Protein AF-E1R1H7-F1 (afdb_monomer_lite)

Secondary structure (DSSP, 8-state):
----STTTGGGSS---EEEEEETTEEEEEEGGGGGGG--HHHHHHHHHHHHHHHHSS-SSTT-GGGS-HHHHHHHHHHHHHHHHHT-----

Radius of gyration: 17.81 Å; chains: 1; bounding box: 39×46×44 Å

Structure (mmCIF, N/CA/C/O backbone):
data_AF-E1R1H7-F1
#
_entry.id   AF-E1R1H7-F1
#
loop_
_atom_site.group_PDB
_atom_site.id
_atom_site.type_symbol
_atom_site.label_atom_id
_atom_site.label_alt_id
_atom_site.label_comp_id
_atom_site.label_asym_id
_atom_site.label_entity_id
_atom_site.label_seq_id
_atom_site.pdbx_PDB_ins_code
_atom_site.Cartn_x
_atom_site.Cartn_y
_atom_site.Cartn_z
_atom_site.occupancy
_atom_site.B_iso_or_equiv
_atom_site.auth_seq_id
_atom_site.auth_comp_id
_atom_site.auth_asym_id
_atom_site.auth_atom_id
_atom_site.pdbx_PDB_model_num
ATOM 1 N N . MET A 1 1 ? 2.680 31.589 -25.125 1.00 39.25 1 MET A N 1
ATOM 2 C CA . MET A 1 1 ? 3.258 30.479 -25.916 1.00 39.25 1 MET A CA 1
ATOM 3 C C . MET A 1 1 ? 3.949 29.506 -24.967 1.00 39.25 1 MET A C 1
ATOM 5 O O . MET A 1 1 ? 4.761 29.939 -24.170 1.00 39.25 1 MET A O 1
ATOM 9 N N . ARG A 1 2 ? 3.511 28.239 -25.033 1.00 44.00 2 ARG A N 1
ATOM 10 C CA . ARG A 1 2 ? 4.063 26.962 -24.527 1.00 44.00 2 ARG A CA 1
ATOM 11 C C . ARG A 1 2 ? 5.093 26.987 -23.384 1.00 44.00 2 ARG A C 1
ATOM 13 O O . ARG A 1 2 ? 6.269 27.256 -23.596 1.00 44.00 2 ARG A O 1
ATOM 20 N N . GLY A 1 3 ? 4.640 26.525 -22.215 1.00 47.62 3 GLY A N 1
ATOM 21 C CA . GLY A 1 3 ? 5.486 26.038 -21.130 1.00 47.62 3 GLY A CA 1
ATOM 22 C C . GLY A 1 3 ? 6.265 24.795 -21.560 1.00 47.62 3 GLY A C 1
ATOM 23 O O . GLY A 1 3 ? 5.726 23.694 -21.623 1.00 47.62 3 GLY A O 1
ATOM 24 N N . GLN A 1 4 ? 7.540 24.993 -21.874 1.00 51.34 4 GLN A N 1
ATOM 25 C CA . GLN A 1 4 ? 8.546 23.943 -21.964 1.00 51.34 4 GLN A CA 1
ATOM 26 C C . GLN A 1 4 ? 9.459 24.084 -20.746 1.00 51.34 4 GLN A C 1
ATOM 28 O O . GLN A 1 4 ? 10.413 24.852 -20.796 1.00 51.34 4 GLN A O 1
ATOM 33 N N . SER A 1 5 ? 9.208 23.374 -19.645 1.00 53.06 5 SER A N 1
ATOM 34 C CA . SER A 1 5 ? 10.294 23.189 -18.663 1.00 53.06 5 SER A CA 1
ATOM 35 C C . SER A 1 5 ? 10.208 21.925 -17.813 1.00 53.06 5 SER A C 1
ATOM 37 O O . SER A 1 5 ? 11.244 21.437 -17.378 1.00 53.06 5 SER A O 1
ATOM 39 N N . THR A 1 6 ? 9.045 21.295 -17.651 1.00 52.25 6 THR A N 1
ATOM 40 C CA . THR A 1 6 ? 8.931 20.099 -16.795 1.00 52.25 6 THR A CA 1
ATOM 41 C C . THR A 1 6 ? 9.348 18.792 -17.470 1.00 52.25 6 THR A C 1
ATOM 43 O O . THR A 1 6 ? 9.764 17.857 -16.793 1.00 52.25 6 THR A O 1
ATOM 46 N N . GLN A 1 7 ? 9.296 18.706 -18.802 1.00 48.97 7 GLN A N 1
ATOM 47 C CA . GLN A 1 7 ? 9.559 17.448 -19.517 1.00 48.97 7 GLN A CA 1
ATOM 48 C C . GLN A 1 7 ? 11.057 17.175 -19.753 1.00 48.97 7 GLN A C 1
ATOM 50 O O . GLN A 1 7 ? 11.448 16.034 -19.985 1.00 48.97 7 GLN A O 1
ATOM 55 N N . LYS A 1 8 ? 11.909 18.209 -19.680 1.00 43.81 8 LYS A N 1
ATOM 56 C CA . LYS A 1 8 ? 13.339 18.107 -20.025 1.00 43.81 8 LYS A CA 1
ATOM 57 C C . LYS A 1 8 ? 14.215 17.610 -18.866 1.00 43.81 8 LYS A C 1
ATOM 59 O O . LYS A 1 8 ? 15.249 17.011 -19.121 1.00 43.81 8 LYS A O 1
ATOM 64 N N . VAL A 1 9 ? 13.774 17.787 -17.617 1.00 47.34 9 VAL A N 1
ATOM 65 C CA . VAL A 1 9 ? 14.550 17.428 -16.411 1.00 47.34 9 VAL A CA 1
ATOM 66 C C . VAL A 1 9 ? 14.558 15.914 -16.140 1.00 47.34 9 VAL A C 1
ATOM 68 O O . VAL A 1 9 ? 15.485 15.398 -15.530 1.00 47.34 9 VAL A O 1
ATOM 71 N N . ARG A 1 10 ? 13.572 15.156 -16.642 1.00 49.22 10 ARG A N 1
ATOM 72 C CA . ARG A 1 10 ? 13.466 13.703 -16.390 1.00 49.22 10 ARG A CA 1
ATOM 73 C C . ARG A 1 10 ? 14.450 12.821 -17.175 1.00 49.22 10 ARG A C 1
ATOM 75 O O . ARG A 1 10 ? 14.481 11.625 -16.923 1.00 49.22 10 ARG A O 1
ATOM 82 N N . ARG A 1 11 ? 15.212 13.354 -18.137 1.00 49.62 11 ARG A N 1
ATOM 83 C CA . ARG A 1 11 ? 15.995 12.532 -19.085 1.00 49.62 11 ARG A CA 1
ATOM 84 C C . ARG A 1 11 ? 17.430 12.193 -18.664 1.00 49.62 11 ARG A C 1
ATOM 86 O O . ARG A 1 11 ? 18.057 11.413 -19.369 1.00 49.62 11 ARG A O 1
ATOM 93 N N . GLU A 1 12 ? 17.949 12.729 -17.558 1.00 52.03 12 GLU A N 1
ATOM 94 C CA . GLU A 1 12 ? 19.368 12.541 -17.186 1.00 52.03 12 GLU A CA 1
ATOM 95 C C . GLU A 1 12 ? 19.624 11.474 -16.108 1.00 52.03 12 GLU A C 1
ATOM 97 O O . GLU A 1 12 ? 20.765 11.071 -15.906 1.00 52.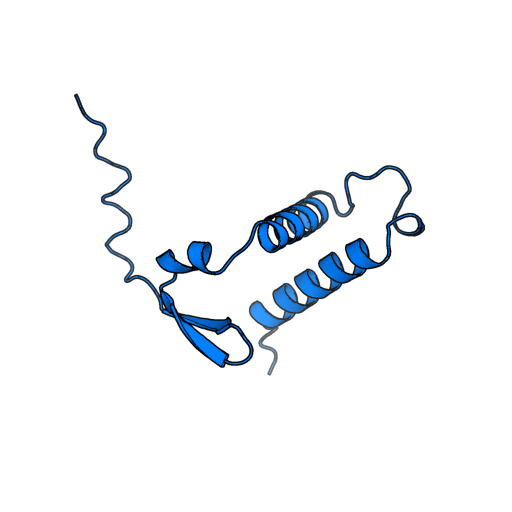03 12 GLU A O 1
ATOM 102 N N . ILE A 1 13 ? 18.579 10.926 -15.482 1.00 60.00 13 ILE A N 1
ATOM 103 C CA . ILE A 1 13 ? 18.674 9.683 -14.707 1.00 60.00 13 ILE A CA 1
ATOM 104 C C . ILE A 1 13 ? 18.004 8.621 -15.572 1.00 60.00 13 ILE A C 1
ATOM 106 O O . ILE A 1 13 ? 16.802 8.708 -15.814 1.00 60.00 13 ILE A O 1
ATOM 110 N N . GLY A 1 14 ? 18.778 7.672 -16.105 1.00 68.81 14 GLY A N 1
ATOM 111 C CA . GLY A 1 14 ? 18.227 6.574 -16.902 1.00 68.81 14 GLY A CA 1
ATOM 112 C C . GLY A 1 14 ? 17.047 5.922 -16.179 1.00 68.81 14 GLY A C 1
ATOM 113 O O . GLY A 1 14 ? 17.080 5.755 -14.958 1.00 68.81 14 GLY A O 1
ATOM 114 N N . ASP A 1 15 ? 15.993 5.596 -16.922 1.00 79.50 15 ASP A N 1
ATOM 115 C CA . ASP A 1 15 ? 14.797 4.977 -16.361 1.00 79.50 15 ASP A CA 1
ATOM 116 C C . ASP A 1 15 ? 15.172 3.618 -15.755 1.00 79.50 15 ASP A C 1
ATOM 118 O O . ASP A 1 15 ? 15.545 2.676 -16.459 1.00 79.50 15 ASP A O 1
ATOM 122 N N . GLY A 1 16 ? 15.216 3.558 -14.423 1.00 83.38 16 GLY A N 1
ATOM 123 C CA . GLY A 1 16 ? 15.698 2.384 -13.704 1.00 83.38 16 GLY A CA 1
ATOM 124 C C . GLY A 1 16 ? 14.783 1.183 -13.930 1.00 83.38 16 GLY A C 1
ATOM 125 O O . GLY A 1 16 ? 13.585 1.341 -14.130 1.00 83.38 16 GLY A O 1
ATOM 126 N N . LYS A 1 17 ? 15.337 -0.027 -13.859 1.00 88.31 17 LYS A N 1
ATOM 127 C CA . LYS A 1 17 ? 14.557 -1.268 -13.956 1.00 88.31 17 LYS A CA 1
ATOM 128 C C . LYS A 1 17 ? 14.117 -1.748 -12.573 1.00 88.31 17 LYS A C 1
ATOM 130 O O . LYS A 1 17 ? 14.857 -1.578 -11.602 1.00 88.31 17 LYS A O 1
ATOM 135 N N . LEU A 1 18 ? 12.935 -2.352 -12.494 1.00 84.25 18 LEU A N 1
ATOM 136 C CA . LEU A 1 18 ? 12.364 -2.958 -11.291 1.00 84.25 18 LEU A CA 1
ATOM 137 C C . LEU A 1 18 ? 11.877 -4.375 -11.601 1.00 84.25 18 LEU A C 1
ATOM 139 O O . LEU A 1 18 ? 11.286 -4.605 -12.651 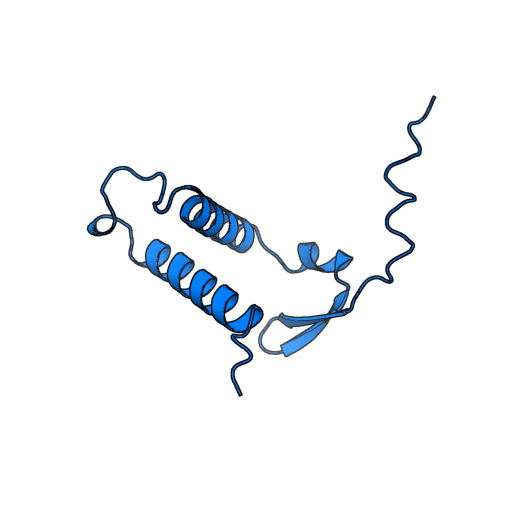1.00 84.25 18 LEU A O 1
ATOM 143 N N . GLY A 1 19 ? 12.112 -5.312 -10.682 1.00 83.75 19 GLY A N 1
ATOM 144 C CA . GLY A 1 19 ? 11.478 -6.629 -10.714 1.00 83.75 19 GLY A CA 1
ATOM 145 C C . GLY A 1 19 ? 10.151 -6.583 -9.963 1.00 83.75 19 GLY A C 1
ATOM 146 O O . GLY A 1 19 ? 10.131 -6.204 -8.794 1.00 83.75 19 GLY A O 1
ATOM 147 N N . VAL A 1 20 ? 9.061 -6.964 -10.620 1.00 82.69 20 VAL A N 1
ATOM 148 C CA . 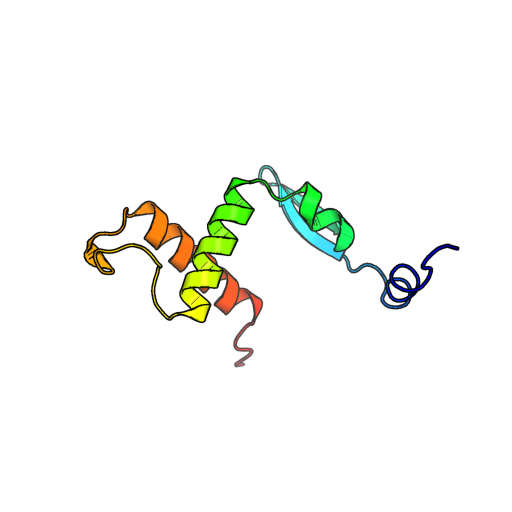VAL A 1 20 ? 7.711 -7.049 -10.045 1.00 82.69 20 VAL A CA 1
ATOM 149 C C . VAL A 1 20 ? 7.128 -8.435 -10.292 1.00 82.69 20 VAL A C 1
ATOM 151 O O . VAL A 1 20 ? 7.485 -9.091 -11.268 1.00 82.69 20 VAL A O 1
ATOM 154 N N . VAL A 1 21 ? 6.246 -8.908 -9.412 1.00 80.50 21 VAL A N 1
ATOM 155 C CA . VAL A 1 21 ? 5.552 -10.190 -9.601 1.00 80.50 21 VAL A CA 1
ATOM 156 C C . VAL A 1 21 ? 4.163 -9.920 -10.165 1.00 80.50 21 VAL A C 1
ATOM 158 O O . VAL A 1 21 ? 3.356 -9.267 -9.514 1.00 80.50 21 VAL A O 1
ATOM 161 N N . VAL A 1 22 ? 3.891 -10.437 -11.361 1.00 77.06 22 VAL A N 1
ATOM 162 C CA . VAL A 1 22 ? 2.610 -10.320 -12.071 1.00 77.06 22 VAL A CA 1
ATOM 163 C C . VAL A 1 22 ? 2.137 -11.731 -12.389 1.00 77.06 22 VAL A C 1
ATOM 165 O O . VAL A 1 22 ? 2.895 -12.513 -12.963 1.00 77.06 22 VAL A O 1
ATOM 168 N N . ASP A 1 23 ? 0.927 -12.091 -11.960 1.00 82.56 23 ASP A N 1
ATOM 169 C CA . ASP A 1 23 ? 0.355 -13.436 -12.143 1.00 82.56 23 ASP A CA 1
ATOM 170 C C . ASP A 1 23 ? 1.307 -14.572 -11.713 1.00 82.56 23 ASP A C 1
ATOM 172 O O . ASP A 1 23 ? 1.469 -15.591 -12.389 1.00 82.56 23 ASP A O 1
ATOM 176 N N . GLY A 1 24 ? 2.009 -14.366 -10.592 1.00 81.75 24 GLY A N 1
ATOM 177 C CA . GLY A 1 24 ? 2.975 -15.324 -10.045 1.00 81.75 24 GLY A CA 1
ATOM 178 C C . GLY A 1 24 ? 4.302 -15.421 -10.808 1.00 81.75 24 GLY A C 1
ATOM 179 O O . GLY A 1 24 ? 5.125 -16.276 -10.487 1.00 81.75 24 GLY A O 1
ATOM 180 N N . LYS A 1 25 ? 4.545 -14.557 -11.801 1.00 81.56 25 LYS A N 1
ATOM 181 C CA . LYS A 1 25 ? 5.789 -14.513 -12.580 1.00 81.56 25 LYS A CA 1
ATOM 182 C C . LYS A 1 25 ? 6.569 -13.241 -12.294 1.00 81.56 25 LYS A C 1
ATOM 184 O O . LYS A 1 25 ? 5.999 -12.158 -12.230 1.00 81.56 25 LYS A O 1
ATOM 189 N N . LEU A 1 26 ? 7.889 -13.366 -12.180 1.00 87.94 26 LEU A N 1
ATOM 190 C CA . LEU A 1 26 ? 8.773 -12.210 -12.076 1.00 87.94 26 LEU A CA 1
ATOM 191 C C . LEU A 1 26 ? 8.922 -11.549 -13.454 1.00 87.94 26 LEU A C 1
ATOM 193 O O . LEU A 1 26 ? 9.448 -12.155 -14.387 1.00 87.94 26 LEU A O 1
ATOM 197 N N . VAL A 1 27 ? 8.477 -10.302 -13.563 1.00 89.44 27 VAL A N 1
ATOM 198 C CA . VAL A 1 27 ? 8.576 -9.449 -14.750 1.00 89.44 27 VAL A CA 1
ATOM 199 C C . VAL A 1 27 ? 9.496 -8.277 -14.423 1.00 89.44 27 VAL A C 1
ATOM 201 O O . VAL A 1 27 ? 9.457 -7.725 -13.327 1.00 89.44 27 VAL A O 1
ATOM 204 N N . THR A 1 28 ? 10.363 -7.903 -15.364 1.00 91.94 28 THR A N 1
ATOM 205 C CA . THR A 1 28 ? 11.183 -6.690 -15.240 1.00 91.94 28 THR A CA 1
ATOM 206 C C . THR A 1 28 ? 10.519 -5.559 -16.005 1.00 91.94 28 THR A C 1
ATOM 208 O O . THR A 1 28 ? 10.303 -5.696 -17.205 1.00 91.94 28 THR A O 1
ATOM 211 N N . ILE A 1 29 ? 10.249 -4.451 -15.322 1.00 87.75 29 ILE A N 1
ATOM 212 C CA . ILE A 1 29 ? 9.594 -3.263 -15.879 1.00 87.75 29 ILE A CA 1
ATOM 213 C C . ILE A 1 29 ? 10.483 -2.034 -15.692 1.00 87.75 29 ILE A C 1
ATOM 215 O O . ILE A 1 29 ? 11.405 -2.037 -14.866 1.00 87.75 29 ILE A O 1
ATOM 219 N N . LEU A 1 30 ? 10.219 -0.973 -16.443 1.00 89.75 30 LEU A N 1
ATOM 220 C CA . LEU A 1 30 ? 10.816 0.334 -16.194 1.00 89.75 30 LEU A CA 1
ATOM 221 C C . LEU A 1 30 ? 10.124 1.033 -15.016 1.00 89.75 30 LEU A C 1
ATOM 223 O O . LEU A 1 30 ? 8.941 0.829 -14.748 1.00 89.75 30 LEU A O 1
ATOM 227 N N . ARG A 1 31 ? 10.844 1.910 -14.308 1.00 83.69 31 ARG A N 1
ATOM 228 C CA . ARG A 1 31 ? 10.265 2.723 -13.225 1.00 83.69 31 ARG A CA 1
ATOM 229 C C . ARG A 1 31 ? 9.136 3.613 -13.734 1.00 83.69 31 ARG A C 1
ATOM 231 O O . ARG A 1 31 ? 8.195 3.860 -12.984 1.00 83.69 31 ARG A O 1
ATOM 238 N N . SER A 1 32 ? 9.213 4.088 -14.976 1.00 87.44 32 SER A N 1
ATOM 239 C CA . SER A 1 32 ? 8.126 4.855 -15.591 1.00 87.44 32 SER A CA 1
ATOM 240 C C . SER A 1 32 ? 6.863 4.033 -15.876 1.00 87.44 32 SER A C 1
ATOM 242 O O . SER A 1 32 ? 5.777 4.609 -15.885 1.00 87.44 32 SER A O 1
ATOM 244 N N . GLU A 1 33 ? 6.994 2.715 -16.037 1.00 87.19 33 GLU A N 1
ATOM 245 C CA . GLU A 1 33 ? 5.900 1.791 -16.367 1.00 87.19 33 GLU A CA 1
ATOM 246 C C . GLU A 1 33 ? 5.153 1.291 -15.126 1.00 87.19 33 GLU A C 1
ATOM 248 O O . GLU A 1 33 ? 4.096 0.691 -15.258 1.00 87.19 33 GLU A O 1
ATOM 253 N N . VAL A 1 34 ? 5.653 1.552 -13.911 1.00 85.75 34 VAL A N 1
ATOM 254 C CA . VAL A 1 34 ? 5.063 1.044 -12.656 1.00 85.75 34 VAL A CA 1
ATOM 255 C C . VAL A 1 34 ? 3.557 1.282 -12.580 1.00 85.75 34 VAL A C 1
ATOM 257 O O . VAL A 1 34 ? 2.829 0.371 -12.209 1.00 85.75 34 VAL A O 1
ATOM 260 N N . ASN A 1 35 ? 3.074 2.460 -12.982 1.00 85.06 35 ASN A N 1
ATOM 261 C CA . ASN A 1 35 ? 1.649 2.794 -12.920 1.00 85.06 35 ASN A CA 1
ATOM 262 C C . ASN A 1 35 ? 0.755 1.885 -13.778 1.00 85.06 35 ASN A C 1
ATOM 264 O O . ASN A 1 35 ? -0.430 1.790 -13.492 1.00 85.06 35 ASN A O 1
ATOM 268 N N . GLU A 1 36 ? 1.294 1.231 -14.807 1.00 87.25 36 GLU A N 1
ATOM 269 C CA . GLU A 1 36 ? 0.548 0.294 -15.658 1.00 87.25 36 GLU A CA 1
ATOM 270 C C . GLU A 1 36 ? 0.290 -1.049 -14.957 1.00 87.25 36 GLU A C 1
ATOM 272 O O . GLU A 1 36 ? -0.592 -1.801 -15.362 1.00 87.25 36 GLU A O 1
ATOM 277 N N . TYR A 1 37 ? 1.035 -1.331 -13.884 1.00 83.75 37 TYR A N 1
ATOM 278 C CA . TYR A 1 37 ? 0.954 -2.562 -13.095 1.00 83.75 37 TYR A CA 1
ATOM 279 C C . TYR A 1 37 ? 0.256 -2.362 -11.744 1.00 83.75 37 TYR A C 1
ATOM 281 O O . TYR A 1 37 ? 0.242 -3.275 -10.920 1.00 83.75 37 TYR A O 1
ATOM 289 N N . LEU A 1 38 ? -0.297 -1.172 -11.494 1.00 85.12 38 LEU A N 1
ATOM 290 C CA . LEU A 1 38 ? -0.989 -0.828 -10.256 1.00 85.12 38 LEU A CA 1
ATOM 291 C C . LEU A 1 38 ? -2.458 -0.553 -10.554 1.00 85.12 38 LEU A C 1
ATOM 293 O O . LEU A 1 38 ? -2.779 0.299 -11.382 1.00 85.12 38 LEU A O 1
ATOM 297 N N . ASP A 1 39 ? -3.344 -1.250 -9.855 1.00 86.00 39 ASP A N 1
ATOM 298 C CA . ASP A 1 39 ? -4.784 -1.061 -9.966 1.00 86.00 39 ASP A CA 1
ATOM 299 C C . ASP A 1 39 ? -5.319 -0.049 -8.934 1.00 86.00 39 ASP A C 1
ATOM 301 O O . ASP A 1 39 ? -4.609 0.448 -8.051 1.00 86.00 39 ASP A O 1
ATOM 305 N N . ASP A 1 40 ? -6.608 0.277 -9.043 1.00 87.75 40 ASP A N 1
ATOM 306 C CA . ASP A 1 40 ? -7.281 1.191 -8.111 1.00 87.75 40 ASP A CA 1
ATOM 307 C C . ASP A 1 40 ? -7.253 0.670 -6.666 1.00 87.75 40 ASP A C 1
ATOM 309 O O . ASP A 1 40 ? -7.244 1.456 -5.708 1.00 87.75 40 ASP A O 1
ATOM 313 N N . TRP A 1 41 ? -7.218 -0.655 -6.494 1.00 84.88 41 TRP A N 1
ATOM 314 C CA . TRP A 1 41 ? -7.101 -1.281 -5.185 1.00 84.88 41 TRP A CA 1
ATOM 315 C C . TRP A 1 41 ? -5.745 -0.968 -4.549 1.00 84.88 41 TRP A C 1
ATOM 317 O O . TRP A 1 41 ? -5.708 -0.502 -3.407 1.00 84.88 41 TRP A O 1
ATOM 327 N N . PHE A 1 42 ? -4.647 -1.113 -5.296 1.00 86.81 42 PHE A N 1
ATOM 328 C CA . PHE A 1 42 ? -3.312 -0.740 -4.842 1.00 86.81 42 PHE A CA 1
ATOM 329 C C . PHE A 1 42 ? -3.266 0.724 -4.406 1.00 86.81 42 PHE A C 1
ATOM 331 O O . PHE A 1 42 ? -2.789 1.028 -3.313 1.00 86.81 42 PHE A O 1
ATOM 338 N N . TRP A 1 43 ? -3.789 1.647 -5.219 1.00 86.75 43 TRP A N 1
ATOM 339 C CA . TRP A 1 43 ? -3.762 3.074 -4.878 1.00 86.75 43 TRP A CA 1
ATOM 340 C C . TRP A 1 43 ? -4.613 3.407 -3.653 1.00 86.75 43 TRP A C 1
ATOM 342 O O . TRP A 1 43 ? -4.235 4.267 -2.848 1.00 86.75 43 TRP A O 1
ATOM 352 N N . SER A 1 44 ? -5.727 2.700 -3.469 1.00 87.00 44 SER A N 1
ATOM 353 C CA . SER A 1 44 ? -6.567 2.814 -2.275 1.00 87.00 44 SER A CA 1
ATOM 354 C C . SER A 1 44 ? -5.832 2.318 -1.025 1.00 87.00 44 SER A C 1
ATOM 356 O O . SER A 1 44 ? -5.789 3.023 -0.014 1.00 87.00 44 SER A O 1
ATOM 358 N N . ALA A 1 45 ? -5.185 1.153 -1.109 1.00 87.31 45 ALA A N 1
ATOM 359 C CA . ALA A 1 45 ? -4.373 0.575 -0.041 1.00 87.31 45 ALA A CA 1
ATOM 360 C C . ALA A 1 45 ? -3.163 1.460 0.309 1.00 87.31 45 ALA A C 1
ATOM 362 O O . ALA A 1 45 ? -2.916 1.754 1.480 1.00 87.31 45 ALA A O 1
ATOM 363 N N . PHE A 1 46 ? -2.452 1.967 -0.700 1.00 88.00 46 PHE A N 1
ATOM 364 C CA . PHE A 1 46 ? -1.330 2.884 -0.516 1.00 88.00 46 PHE A CA 1
ATOM 365 C C . PHE A 1 46 ? -1.768 4.196 0.145 1.00 88.00 46 PHE A C 1
ATOM 367 O O . PHE A 1 46 ? -1.116 4.670 1.072 1.00 88.00 46 PHE A O 1
ATOM 374 N N . SER A 1 47 ? -2.901 4.765 -0.274 1.00 86.75 47 SER A N 1
ATOM 375 C CA . SER A 1 47 ? -3.458 5.982 0.333 1.00 86.75 47 SER A CA 1
ATOM 376 C C . SER A 1 47 ? -3.831 5.776 1.801 1.00 86.75 47 SER A C 1
ATOM 378 O O . SER A 1 47 ? -3.625 6.667 2.629 1.00 86.75 47 SER A O 1
ATOM 380 N N . LEU A 1 48 ? -4.370 4.602 2.133 1.00 86.94 48 LEU A N 1
ATOM 381 C CA . LEU A 1 48 ? -4.720 4.216 3.495 1.00 86.94 48 LEU A CA 1
ATOM 382 C C . LEU A 1 48 ? -3.475 4.123 4.384 1.00 86.94 48 LEU A C 1
ATOM 384 O O . LEU A 1 48 ? -3.414 4.768 5.433 1.00 86.94 48 LEU A O 1
ATOM 388 N N . TRP A 1 49 ? -2.461 3.392 3.920 1.00 88.06 49 TRP A N 1
ATOM 389 C CA . TRP A 1 49 ? -1.173 3.284 4.599 1.00 88.06 49 TRP A CA 1
ATOM 390 C C . TRP A 1 49 ? -0.486 4.649 4.747 1.00 88.06 49 TRP A C 1
ATOM 392 O O . TRP A 1 49 ? -0.027 4.994 5.832 1.00 88.06 49 TRP A O 1
ATOM 402 N N . TYR A 1 50 ? -0.485 5.481 3.703 1.00 87.69 50 TYR A N 1
ATOM 403 C CA . TYR A 1 50 ? 0.100 6.822 3.749 1.00 87.69 50 TYR A CA 1
ATOM 404 C C . TYR A 1 50 ? -0.559 7.713 4.810 1.00 87.69 50 TYR A C 1
ATOM 406 O O . TYR A 1 50 ? 0.134 8.360 5.597 1.00 87.69 50 TYR A O 1
ATOM 414 N N . ARG A 1 51 ? -1.897 7.716 4.892 1.00 85.19 51 ARG A N 1
ATOM 415 C CA . ARG A 1 51 ? -2.619 8.443 5.950 1.00 85.19 51 ARG A CA 1
ATOM 416 C C . ARG A 1 51 ? -2.263 7.910 7.334 1.00 85.19 51 ARG A C 1
ATOM 418 O O . ARG A 1 51 ? -2.022 8.707 8.236 1.00 85.19 51 ARG A O 1
ATOM 425 N N . TYR A 1 52 ? -2.163 6.590 7.480 1.00 85.38 52 TYR A N 1
ATOM 426 C CA . TYR A 1 52 ? -1.691 5.981 8.718 1.00 85.38 52 TYR A CA 1
ATOM 427 C C . TYR A 1 52 ? -0.283 6.474 9.108 1.00 85.38 52 TYR A C 1
ATOM 429 O O . TYR A 1 52 ? -0.093 6.898 10.247 1.00 85.38 52 TYR A O 1
ATOM 437 N N . LYS A 1 53 ? 0.682 6.519 8.174 1.00 86.50 53 LYS A N 1
ATOM 438 C CA . LYS A 1 53 ? 2.030 7.064 8.441 1.00 86.50 53 LYS A CA 1
ATOM 439 C C . LYS A 1 53 ? 2.003 8.522 8.880 1.00 86.50 53 LYS A C 1
ATOM 441 O O . LYS A 1 53 ? 2.768 8.893 9.764 1.00 86.50 53 LYS A O 1
ATOM 446 N N . LEU A 1 54 ? 1.172 9.343 8.238 1.00 85.69 54 LEU A N 1
ATOM 447 C CA . LEU A 1 54 ? 1.112 10.779 8.508 1.00 85.69 54 LEU A CA 1
ATOM 448 C C . LEU A 1 54 ? 0.535 11.100 9.886 1.00 85.69 54 LEU A C 1
ATOM 450 O O . LEU A 1 54 ? 1.046 11.984 10.568 1.00 85.69 54 LEU A O 1
ATOM 454 N N . PHE A 1 55 ? -0.535 10.413 10.282 1.00 83.44 55 PHE A N 1
ATOM 455 C CA . PHE A 1 55 ? -1.290 10.764 11.487 1.00 83.44 55 PHE A CA 1
ATOM 456 C C . PHE A 1 55 ? -1.031 9.821 12.666 1.00 83.44 55 PHE A C 1
ATOM 458 O O . PHE A 1 55 ? -1.525 10.070 13.763 1.00 83.44 55 PHE A O 1
ATOM 465 N N . GLY A 1 56 ? -0.304 8.719 12.453 1.00 79.12 56 GLY A N 1
ATOM 466 C CA . GLY A 1 56 ? -0.174 7.632 13.430 1.00 79.12 56 GLY A CA 1
ATOM 467 C C . GLY A 1 56 ? -1.489 6.882 13.687 1.00 79.12 56 GLY A C 1
ATOM 468 O O . GLY A 1 56 ? -1.554 6.040 14.580 1.00 79.12 56 GLY A O 1
ATOM 469 N N . ALA A 1 57 ? -2.537 7.195 12.921 1.00 74.19 57 ALA A N 1
ATOM 470 C CA . ALA A 1 57 ? -3.886 6.666 13.052 1.00 74.19 57 ALA A CA 1
ATOM 471 C C . ALA A 1 57 ? -4.637 6.776 11.716 1.00 74.19 57 ALA A C 1
ATOM 473 O O . ALA A 1 57 ? -4.282 7.571 10.842 1.00 74.19 57 ALA A O 1
ATOM 474 N N . LEU A 1 58 ? -5.693 5.979 11.557 1.00 72.88 58 LEU A N 1
ATOM 475 C CA . LEU A 1 58 ? -6.589 6.065 10.407 1.00 72.88 58 LEU A CA 1
ATOM 476 C C . LEU A 1 58 ? -7.697 7.105 10.619 1.00 72.88 58 LEU A C 1
ATOM 478 O O . LEU A 1 58 ? -8.138 7.302 11.749 1.00 72.88 58 LEU A O 1
ATOM 482 N N . PRO A 1 59 ? -8.207 7.739 9.545 1.00 65.62 59 PRO A N 1
ATOM 483 C CA . PRO A 1 59 ? -9.228 8.787 9.631 1.00 65.62 59 PRO A CA 1
ATOM 484 C C . PRO A 1 59 ? -10.651 8.257 9.900 1.00 65.62 59 PRO A C 1
ATOM 486 O O . PRO A 1 59 ? -11.620 8.962 9.630 1.00 65.62 59 PRO A O 1
ATOM 489 N N . PHE A 1 60 ? -10.803 7.025 10.389 1.00 65.00 60 PHE A N 1
ATOM 490 C CA . PHE A 1 60 ? -12.108 6.440 10.691 1.00 65.00 60 PHE A CA 1
ATOM 491 C C . PHE A 1 60 ? -12.400 6.576 12.189 1.00 65.00 60 PHE A C 1
ATOM 493 O O . PHE A 1 60 ? -11.576 6.227 13.034 1.00 65.00 60 PHE A O 1
ATOM 500 N N . SER A 1 61 ? -13.569 7.120 12.518 1.00 53.31 61 SER A N 1
ATOM 501 C CA . SER A 1 61 ? -14.060 7.226 13.892 1.00 53.31 61 SER A CA 1
ATOM 502 C C . SER A 1 61 ? -14.316 5.827 14.460 1.00 53.31 61 SER A C 1
ATOM 504 O O . SER A 1 61 ? -15.111 5.097 13.875 1.00 53.31 61 SER A O 1
ATOM 506 N N . GLY A 1 62 ? -13.657 5.468 15.566 1.00 61.28 62 GLY A N 1
ATOM 507 C CA . GLY A 1 62 ? -13.873 4.187 16.263 1.00 61.28 62 GLY A CA 1
ATOM 508 C C . GLY A 1 62 ? -12.642 3.615 16.977 1.00 61.28 62 GLY A C 1
ATOM 509 O O . GLY A 1 62 ? -12.739 2.742 17.830 1.00 61.28 62 GLY A O 1
ATOM 510 N N . GLY A 1 63 ? -11.448 4.141 16.691 1.00 61.47 63 GLY A N 1
ATOM 511 C CA . GLY A 1 63 ? -10.212 3.582 17.242 1.00 61.47 63 GLY A CA 1
ATOM 512 C C . GLY A 1 63 ? -9.827 2.250 16.586 1.00 61.47 63 GLY A C 1
ATOM 513 O O . GLY A 1 63 ? -10.549 1.689 15.767 1.00 61.47 63 GLY A O 1
ATOM 514 N N . TRP A 1 64 ? -8.634 1.759 16.916 1.00 59.28 64 TRP A N 1
ATOM 515 C CA . TRP A 1 64 ? -7.999 0.616 16.248 1.00 59.28 64 TRP A CA 1
ATOM 516 C C . TRP A 1 64 ? -8.824 -0.677 16.257 1.00 59.28 64 TRP A C 1
ATOM 518 O O . TRP A 1 64 ? -8.747 -1.451 15.308 1.00 59.28 64 TRP A O 1
ATOM 528 N N . ALA A 1 65 ? -9.606 -0.898 17.315 1.00 62.34 65 ALA A N 1
ATOM 529 C CA . ALA A 1 65 ? -10.359 -2.130 17.536 1.00 62.34 65 ALA A CA 1
ATOM 530 C C . ALA A 1 65 ? -11.643 -2.239 16.694 1.00 62.34 65 ALA A C 1
ATOM 532 O O . ALA A 1 65 ? -12.187 -3.331 16.562 1.00 62.34 65 ALA A O 1
ATOM 533 N N . GLU A 1 66 ? -12.127 -1.130 16.133 1.00 67.62 66 GLU A N 1
ATOM 534 C CA . GLU A 1 66 ? -13.391 -1.083 15.384 1.00 67.62 66 GLU A CA 1
ATOM 535 C C . GLU A 1 66 ? -13.184 -1.150 13.865 1.00 67.62 66 GLU A C 1
ATOM 537 O O . GLU A 1 66 ? -14.140 -1.141 13.088 1.00 67.62 66 GLU A O 1
ATOM 542 N N . LEU A 1 67 ? -11.929 -1.226 13.420 1.00 72.81 67 LEU A N 1
ATOM 543 C CA . LEU A 1 67 ? -11.612 -1.320 12.006 1.00 72.81 67 LEU A CA 1
ATOM 544 C C . LEU A 1 67 ? -11.886 -2.737 11.485 1.00 72.81 67 LEU A C 1
ATOM 546 O O . LEU A 1 67 ? -11.477 -3.716 12.113 1.00 72.81 67 LEU A O 1
ATOM 550 N N . PRO A 1 68 ? -12.510 -2.874 10.301 1.00 81.69 68 PRO A N 1
ATOM 551 C CA . PRO A 1 68 ? -12.574 -4.151 9.607 1.00 81.69 68 PRO A CA 1
ATOM 552 C C . PRO A 1 68 ? -11.184 -4.789 9.473 1.00 81.69 68 PRO A C 1
ATOM 554 O O . PRO A 1 68 ? -10.231 -4.117 9.078 1.00 81.69 68 PRO A O 1
ATOM 557 N N . ALA A 1 69 ? -11.077 -6.093 9.741 1.00 82.94 69 ALA A N 1
ATOM 558 C CA . ALA A 1 69 ? -9.800 -6.816 9.756 1.00 82.94 69 ALA A CA 1
ATOM 559 C C . ALA A 1 69 ? -8.965 -6.624 8.474 1.00 82.94 69 ALA A C 1
ATOM 561 O O . ALA A 1 69 ? -7.750 -6.467 8.549 1.00 82.94 69 ALA A O 1
ATOM 562 N N . PHE A 1 70 ? -9.617 -6.531 7.309 1.00 83.06 70 PHE A N 1
ATOM 563 C CA . PHE A 1 70 ? -8.937 -6.326 6.027 1.00 83.06 70 PHE A CA 1
ATOM 564 C C . PHE A 1 70 ? -8.173 -4.988 5.946 1.00 83.06 70 PHE A C 1
ATOM 566 O O . PHE A 1 70 ? -7.172 -4.889 5.244 1.00 83.06 70 PHE A O 1
ATOM 573 N N . ILE A 1 71 ? -8.617 -3.946 6.662 1.00 83.50 71 ILE A N 1
ATOM 574 C CA . ILE A 1 71 ? -7.917 -2.652 6.722 1.00 83.50 71 ILE A CA 1
ATOM 575 C C . ILE A 1 71 ? -6.618 -2.784 7.518 1.00 83.50 71 ILE A C 1
ATOM 577 O O . ILE A 1 71 ? -5.589 -2.236 7.120 1.00 83.50 71 ILE A O 1
ATOM 581 N N . ILE A 1 72 ? -6.672 -3.513 8.636 1.00 84.50 72 ILE A N 1
ATOM 582 C CA . ILE A 1 72 ? -5.502 -3.782 9.475 1.00 84.50 72 ILE A CA 1
ATOM 583 C C . ILE A 1 72 ? -4.482 -4.594 8.674 1.00 84.50 72 ILE A C 1
ATOM 585 O O . ILE A 1 72 ? -3.320 -4.204 8.601 1.00 84.50 72 ILE A O 1
ATOM 589 N N . GLU A 1 73 ? -4.935 -5.639 7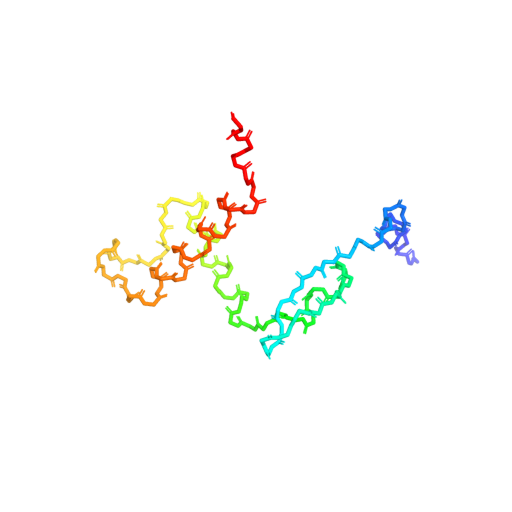.983 1.00 86.50 73 GLU A N 1
ATOM 590 C CA . GLU A 1 73 ? -4.090 -6.485 7.138 1.00 86.50 73 GLU A CA 1
ATOM 591 C C . GLU A 1 73 ? -3.366 -5.685 6.040 1.00 86.50 73 GLU A C 1
ATOM 593 O O . GLU A 1 73 ? -2.164 -5.869 5.827 1.00 86.50 73 GLU A O 1
ATOM 598 N N . ILE A 1 74 ? -4.056 -4.739 5.388 1.00 87.75 74 ILE A N 1
ATOM 599 C CA . ILE A 1 74 ? -3.446 -3.828 4.405 1.00 87.75 74 ILE A CA 1
ATOM 600 C C . ILE A 1 74 ? -2.311 -3.012 5.040 1.00 87.75 74 ILE A C 1
ATOM 602 O O . ILE A 1 74 ? -1.223 -2.919 4.466 1.00 87.75 74 ILE A O 1
ATOM 606 N N . ILE A 1 75 ? -2.546 -2.421 6.217 1.00 88.19 75 ILE A N 1
ATOM 607 C CA . ILE A 1 75 ? -1.540 -1.604 6.910 1.00 88.19 75 ILE A CA 1
ATOM 608 C C . ILE A 1 75 ? -0.337 -2.452 7.308 1.00 88.19 75 ILE A C 1
ATOM 610 O O . ILE A 1 75 ? 0.798 -2.050 7.054 1.00 88.19 75 ILE A O 1
ATOM 614 N N . GLU A 1 76 ? -0.568 -3.610 7.92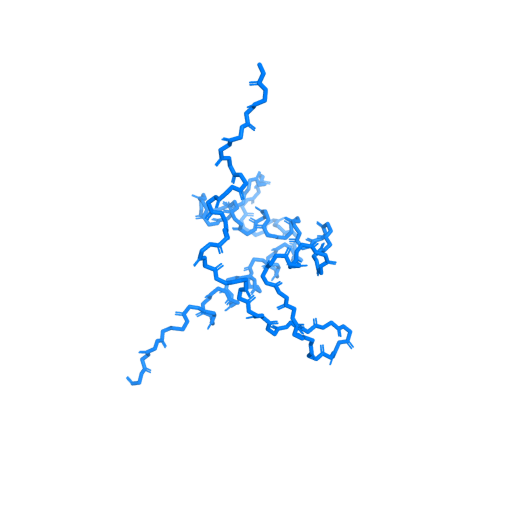0 1.00 87.25 76 GLU A N 1
ATOM 615 C CA . GLU A 1 76 ? 0.497 -4.498 8.386 1.00 87.25 76 GLU A CA 1
ATOM 616 C C . GLU A 1 76 ? 1.346 -5.020 7.228 1.00 87.25 76 GLU A C 1
ATOM 618 O O . GLU A 1 76 ? 2.578 -5.026 7.318 1.00 87.25 76 GLU A O 1
ATOM 623 N N . THR A 1 77 ? 0.704 -5.377 6.115 1.00 87.12 77 THR A N 1
ATOM 624 C CA . THR A 1 77 ? 1.380 -5.809 4.887 1.00 87.12 77 THR A CA 1
ATOM 625 C C . THR A 1 77 ? 2.248 -4.690 4.315 1.00 87.12 77 THR A C 1
ATOM 627 O O . THR A 1 77 ? 3.426 -4.907 4.020 1.00 87.12 77 THR A O 1
ATOM 630 N N . ALA A 1 78 ? 1.706 -3.474 4.206 1.00 86.75 78 ALA A N 1
ATOM 631 C CA . ALA A 1 78 ? 2.449 -2.321 3.707 1.00 86.75 78 ALA A CA 1
ATOM 632 C C . ALA A 1 78 ? 3.613 -1.930 4.639 1.00 86.75 78 ALA A C 1
ATOM 634 O O . ALA A 1 78 ? 4.713 -1.643 4.168 1.00 86.75 78 ALA A O 1
ATOM 635 N N . GLU A 1 79 ? 3.420 -1.987 5.959 1.00 88.94 79 GLU A N 1
ATOM 636 C CA . GLU A 1 79 ? 4.475 -1.762 6.953 1.00 88.94 79 GLU A CA 1
ATOM 637 C C . GLU A 1 79 ? 5.582 -2.818 6.876 1.00 88.94 79 GLU A C 1
ATOM 639 O O . GLU A 1 79 ? 6.765 -2.482 6.948 1.00 88.94 79 GLU A O 1
ATOM 644 N N . ALA A 1 80 ? 5.227 -4.095 6.714 1.00 84.19 80 A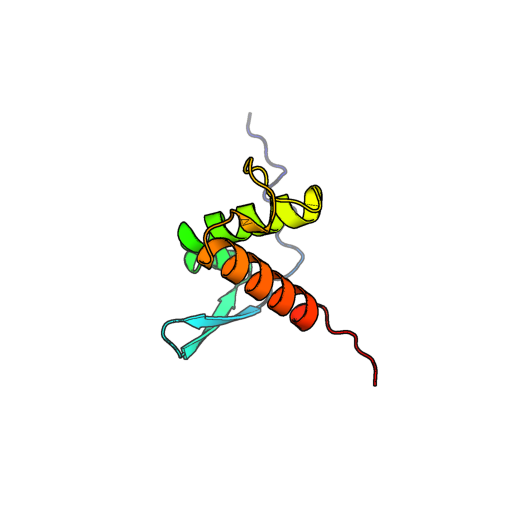LA A N 1
ATOM 645 C CA . ALA A 1 80 ? 6.201 -5.165 6.535 1.00 84.19 80 ALA A CA 1
ATOM 646 C C . ALA A 1 80 ? 7.016 -4.960 5.251 1.00 84.19 80 ALA A C 1
ATOM 648 O O . ALA A 1 80 ? 8.245 -5.030 5.290 1.00 84.19 80 ALA A O 1
ATOM 649 N N . ALA A 1 81 ? 6.353 -4.634 4.138 1.00 81.12 81 ALA A N 1
ATOM 650 C CA . ALA A 1 81 ? 7.015 -4.320 2.877 1.00 81.12 81 ALA A CA 1
ATOM 651 C C . ALA A 1 81 ? 7.946 -3.103 3.003 1.00 81.12 81 ALA A C 1
ATOM 653 O O . ALA A 1 81 ? 9.083 -3.156 2.539 1.00 81.12 81 ALA A O 1
ATOM 654 N N . TYR A 1 82 ? 7.510 -2.040 3.687 1.00 81.94 82 TYR A N 1
ATOM 655 C CA . TYR A 1 82 ? 8.331 -0.859 3.959 1.00 81.94 82 TYR A CA 1
ATOM 656 C C . TYR A 1 82 ? 9.576 -1.213 4.786 1.00 81.94 82 TYR A C 1
ATOM 658 O O . TYR A 1 82 ? 10.693 -0.887 4.387 1.00 81.94 82 TYR A O 1
ATOM 666 N N . ARG A 1 83 ? 9.423 -1.947 5.897 1.00 83.50 83 ARG A N 1
ATOM 667 C CA . ARG A 1 83 ? 10.562 -2.382 6.727 1.00 83.50 83 ARG A CA 1
ATOM 668 C C . ARG A 1 83 ? 11.550 -3.259 5.954 1.00 83.50 83 ARG A C 1
ATOM 670 O O . ARG A 1 83 ? 12.756 -3.089 6.108 1.00 83.50 83 ARG A O 1
ATOM 677 N N . ASN A 1 84 ? 11.047 -4.165 5.117 1.00 76.00 84 ASN A N 1
ATOM 678 C CA . ASN A 1 84 ? 11.874 -5.084 4.335 1.00 76.00 84 ASN A CA 1
ATOM 679 C C . ASN A 1 84 ? 12.575 -4.388 3.158 1.00 76.00 84 ASN A C 1
ATOM 681 O O . ASN A 1 84 ? 13.735 -4.678 2.883 1.00 76.00 84 ASN A O 1
ATOM 685 N N . GLY A 1 85 ? 11.903 -3.453 2.479 1.00 62.84 85 GLY A N 1
ATOM 686 C CA . GLY A 1 85 ? 12.454 -2.714 1.338 1.00 62.84 85 GLY A CA 1
ATOM 687 C C . GLY A 1 85 ? 13.527 -1.690 1.719 1.00 62.84 85 GLY A C 1
ATOM 688 O O . GLY A 1 85 ? 14.419 -1.417 0.920 1.00 62.84 85 GLY A O 1
ATOM 689 N N . TYR A 1 86 ? 13.474 -1.158 2.944 1.00 53.19 86 TYR A N 1
ATOM 690 C CA . TYR A 1 86 ? 14.497 -0.255 3.481 1.00 53.19 86 TYR A CA 1
ATOM 691 C C . TYR A 1 86 ? 15.599 -0.948 4.271 1.00 53.19 86 TYR A C 1
ATOM 693 O O . TYR A 1 86 ? 16.470 -0.233 4.749 1.00 53.19 86 TYR A O 1
ATOM 701 N N . GLY A 1 87 ? 15.554 -2.282 4.403 1.00 44.34 87 GLY A N 1
ATOM 702 C CA . GLY A 1 87 ? 16.551 -3.127 5.056 1.00 44.34 87 GLY A CA 1
ATOM 703 C C . GLY A 1 87 ? 17.396 -2.414 6.110 1.00 44.34 87 GLY A C 1
ATOM 704 O O . GLY A 1 87 ? 18.400 -1.785 5.767 1.00 44.34 87 GLY A O 1
ATOM 705 N N . ASN A 1 88 ? 17.067 -2.609 7.393 1.00 45.28 88 ASN A N 1
ATOM 706 C CA . ASN A 1 88 ? 18.102 -2.626 8.424 1.00 45.28 88 ASN A CA 1
ATOM 707 C C . ASN A 1 88 ? 19.211 -3.557 7.922 1.00 45.28 88 ASN A C 1
ATOM 709 O O . ASN A 1 88 ? 19.133 -4.778 8.029 1.00 45.28 88 ASN A O 1
ATOM 713 N N . SER A 1 89 ? 20.213 -2.942 7.305 1.00 42.03 89 SER A N 1
ATOM 714 C CA . SER A 1 89 ? 21.445 -3.546 6.844 1.00 42.03 89 SER A CA 1
ATOM 715 C C . SER A 1 89 ? 22.320 -3.683 8.079 1.00 42.03 89 SER A C 1
ATOM 717 O O . SER A 1 89 ? 23.323 -2.998 8.226 1.00 42.03 89 SER A O 1
ATOM 719 N N . THR A 1 90 ? 21.873 -4.487 9.035 1.00 39.97 90 THR A N 1
ATOM 720 C CA . THR A 1 90 ? 22.688 -4.900 10.171 1.00 39.97 90 THR A CA 1
ATOM 721 C C . THR A 1 90 ? 23.158 -6.310 9.878 1.00 39.97 90 THR A C 1
ATOM 723 O O . THR A 1 90 ? 22.443 -7.280 10.131 1.00 39.97 90 THR A O 1
ATOM 726 N N . HIS A 1 91 ? 24.333 -6.369 9.247 1.00 35.88 91 HIS A N 1
ATOM 727 C CA . HIS A 1 91 ? 25.292 -7.438 9.495 1.00 35.88 91 HIS A CA 1
ATOM 728 C C . HIS A 1 91 ? 25.708 -7.429 10.968 1.00 35.88 91 HIS A C 1
ATOM 730 O O . HIS A 1 91 ? 25.738 -6.321 11.556 1.00 35.88 91 HIS A O 1
#

pLDDT: mean 74.38, std 16.04, range [35.88, 91.94]

Foldseek 3Di:
DDDDDPPPVPPPPPFDWDWDADPNDTDIDTPVCVVVVDDPVNVVLVVQLVCCVVPVDGPDPDPDVPDDPVNVVSNVVVVVVVDVVVDPPDD

Sequence (91 aa):
MRGQSTQKVRREIGDGKLGVVVDGKLVTILRSEVNEYLDDWFWSAFSLWYRYKLFGALPFSGGWAELPAFIIEIIETAEAAYRNGYGNSTH

Organism: Sediminispirochaeta smaragdinae (strain DSM 11293 / JCM 15392 / SEBR 4228) (NCBI:txid573413)